Protein AF-A0AAD7F4W3-F1 (afdb_monomer_lite)

Radius of gyration: 23.18 Å; chains: 1; bounding box: 46×26×67 Å

InterPro domains:
  IPR022234 Virulence factor CipC-like [PF12585] (14-92)
  IPR022234 Virulence factor CipC-like [PTHR37450] (1-98)

Secondary structure (DSSP, 8-state):
--S---TT-HHHHHHHHHHHS-------HHHHHHHHHHHHHHHHHHHHHHH---SSHHHHHHHHHHHHHHHHHHHHHHHHHHHHHHHHHHHHHHHHHHHH---

Sequence (103 aa):
MGWFHRKNSDDAKAHNTVTTAPNKATLSSAHIAAAASYEAAERFEKHCEDHGKPQDDAEAKKILDGFTDTFIDGMVLNALTQGEAKAAAYAKNEEKLQKYGGY

Foldseek 3Di:
DDDPPDPDDVVVVVVCCVVVPDPPPPVPPVNLQVVLQVQLVVVLVVCCVVVNDDPDPVRSVVSSVVSSVVSVVVVVVVVVVVVVVVVVVVVVVVVVCVVPVPD

Structure (mmCIF, N/CA/C/O backbone):
data_AF-A0AAD7F4W3-F1
#
_entry.id   AF-A0AAD7F4W3-F1
#
loop_
_atom_site.group_PDB
_atom_site.id
_atom_site.type_symbol
_atom_site.label_atom_id
_atom_site.label_alt_id
_atom_site.label_comp_id
_atom_site.label_asym_id
_atom_site.label_entity_id
_atom_site.label_seq_id
_atom_site.pdbx_PDB_ins_code
_atom_site.Cartn_x
_atom_site.Cartn_y
_atom_site.Cartn_z
_atom_site.occupancy
_atom_site.B_iso_or_equiv
_atom_site.auth_seq_id
_atom_site.auth_comp_id
_atom_site.auth_asym_id
_atom_site.auth_atom_id
_atom_site.pdbx_PDB_model_num
ATOM 1 N N . MET A 1 1 ? 2.692 -3.789 -46.307 1.00 49.22 1 MET A N 1
ATOM 2 C CA . MET A 1 1 ? 3.830 -3.667 -45.368 1.00 49.22 1 MET A CA 1
ATOM 3 C C . MET A 1 1 ? 4.764 -2.573 -45.873 1.00 49.22 1 MET A C 1
ATOM 5 O O . MET A 1 1 ? 5.480 -2.837 -46.824 1.00 49.22 1 MET A O 1
ATOM 9 N N . GLY A 1 2 ? 4.712 -1.338 -45.351 1.00 51.59 2 GLY A N 1
ATOM 10 C CA . GLY A 1 2 ? 5.420 -0.235 -46.024 1.00 51.59 2 GLY A CA 1
ATOM 11 C C . GLY A 1 2 ? 5.544 1.103 -45.291 1.00 51.59 2 GLY A C 1
ATOM 12 O O . GLY A 1 2 ? 5.431 2.126 -45.949 1.00 51.59 2 GLY A O 1
ATOM 13 N N . TRP A 1 3 ? 5.788 1.130 -43.973 1.00 55.88 3 TRP A N 1
ATOM 14 C CA . TRP A 1 3 ? 6.032 2.408 -43.265 1.00 55.88 3 TRP A CA 1
ATOM 15 C C . TRP A 1 3 ? 7.303 2.446 -42.387 1.00 55.88 3 TRP A C 1
ATOM 17 O O . TRP A 1 3 ? 7.782 3.525 -42.069 1.00 55.88 3 TRP A O 1
ATOM 27 N N . PHE A 1 4 ? 7.949 1.311 -42.078 1.00 50.03 4 PHE A N 1
ATOM 28 C CA . PHE A 1 4 ? 9.095 1.274 -41.141 1.00 50.03 4 PHE A CA 1
ATOM 29 C C . PHE A 1 4 ? 10.428 0.796 -41.752 1.00 50.03 4 PHE A C 1
ATOM 31 O O . PHE A 1 4 ? 11.292 0.276 -41.054 1.00 50.03 4 PHE A O 1
ATOM 38 N N . HIS A 1 5 ? 10.641 0.977 -43.060 1.00 51.94 5 HIS A N 1
ATOM 39 C CA . HIS A 1 5 ? 11.873 0.546 -43.751 1.00 51.94 5 HIS A CA 1
ATOM 40 C C . HIS A 1 5 ? 12.970 1.623 -43.839 1.00 51.94 5 HIS A C 1
ATOM 42 O O . HIS A 1 5 ? 13.744 1.648 -44.792 1.00 51.94 5 HIS A O 1
ATOM 48 N N . ARG A 1 6 ? 13.090 2.519 -42.854 1.00 52.41 6 ARG A N 1
ATOM 49 C CA . ARG A 1 6 ? 14.272 3.389 -42.733 1.00 52.41 6 ARG A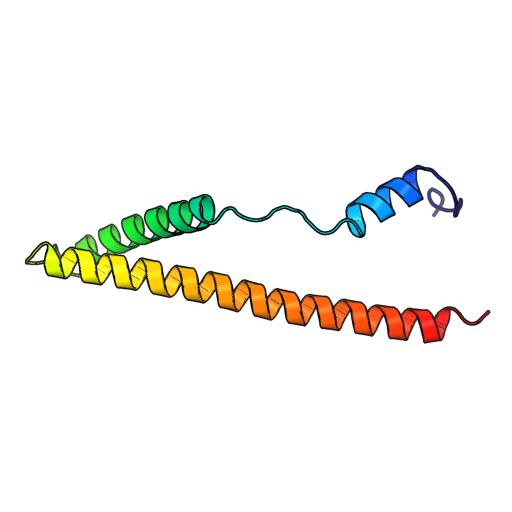 CA 1
ATOM 50 C C . ARG A 1 6 ? 14.840 3.265 -41.328 1.00 52.41 6 ARG A C 1
ATOM 52 O O . ARG A 1 6 ? 14.377 3.925 -40.410 1.00 52.41 6 ARG A O 1
ATOM 59 N N . LYS A 1 7 ? 15.869 2.421 -41.182 1.00 51.50 7 LYS A N 1
ATOM 60 C CA . LYS A 1 7 ? 16.548 2.070 -39.917 1.00 51.50 7 LYS A CA 1
ATOM 61 C C . LYS A 1 7 ? 17.171 3.253 -39.137 1.00 51.50 7 LYS A C 1
ATOM 63 O O . LYS A 1 7 ? 17.808 3.014 -38.125 1.00 51.50 7 LYS A O 1
ATOM 68 N N . ASN A 1 8 ? 16.987 4.500 -39.581 1.00 53.19 8 ASN A N 1
ATOM 69 C CA . ASN A 1 8 ? 17.572 5.714 -38.999 1.00 53.19 8 ASN A CA 1
ATOM 70 C C . ASN A 1 8 ? 16.591 6.907 -38.920 1.00 53.19 8 ASN A C 1
ATOM 72 O O . ASN A 1 8 ? 17.051 8.037 -38.763 1.00 53.19 8 ASN A O 1
ATOM 76 N N . SER A 1 9 ? 15.270 6.706 -39.058 1.00 55.06 9 SER A N 1
ATOM 77 C CA . SER A 1 9 ? 14.317 7.821 -38.916 1.00 55.06 9 SER A CA 1
ATOM 78 C C . SER A 1 9 ? 14.218 8.299 -37.464 1.00 55.06 9 SER A C 1
ATOM 80 O O . SER A 1 9 ? 14.368 7.507 -36.528 1.00 55.06 9 SER A O 1
ATOM 82 N N . ASP A 1 10 ? 13.951 9.593 -37.277 1.00 57.66 10 ASP A N 1
ATOM 83 C CA . ASP A 1 10 ? 13.708 10.172 -35.951 1.00 57.66 10 ASP A CA 1
ATOM 84 C C . ASP A 1 10 ? 12.559 9.470 -35.225 1.00 57.66 10 ASP A C 1
ATOM 86 O O . ASP A 1 10 ? 12.630 9.308 -34.013 1.00 57.66 10 ASP A O 1
ATOM 90 N N . ASP A 1 11 ? 11.578 8.929 -35.951 1.00 57.16 11 ASP A N 1
ATOM 91 C CA . ASP A 1 11 ? 10.490 8.136 -35.369 1.00 57.16 11 ASP A CA 1
ATOM 92 C C . ASP A 1 11 ? 10.990 6.833 -34.728 1.00 57.16 11 ASP A C 1
ATOM 94 O O . ASP A 1 11 ? 10.538 6.457 -33.649 1.00 57.16 11 ASP A O 1
ATOM 98 N N . ALA A 1 12 ? 11.959 6.148 -35.351 1.00 57.50 12 ALA A N 1
ATOM 99 C CA . ALA A 1 12 ? 12.553 4.934 -34.790 1.00 57.50 12 ALA A CA 1
ATOM 100 C C . ALA A 1 12 ? 13.386 5.250 -33.538 1.00 57.50 12 ALA A C 1
ATOM 102 O O . ALA A 1 12 ? 13.366 4.489 -32.570 1.00 57.50 12 ALA A O 1
ATOM 103 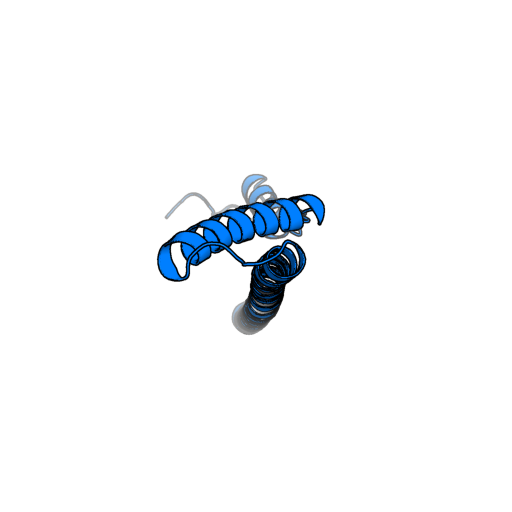N N . LYS A 1 13 ? 14.076 6.399 -33.523 1.00 60.19 13 LYS A N 1
ATOM 104 C CA . LYS A 1 13 ? 14.820 6.886 -32.352 1.00 60.19 13 LYS A CA 1
ATOM 105 C C . LYS A 1 13 ? 13.889 7.363 -31.242 1.00 60.19 13 LYS A C 1
ATOM 107 O O . LYS A 1 13 ? 14.152 7.064 -30.082 1.00 60.19 13 LYS A O 1
ATOM 112 N N . ALA A 1 14 ? 12.795 8.041 -31.576 1.00 60.47 14 ALA A N 1
ATOM 113 C CA . ALA A 1 14 ? 11.771 8.473 -30.633 1.00 60.47 14 ALA A CA 1
ATOM 114 C C . ALA A 1 14 ? 11.070 7.266 -30.001 1.00 60.47 14 ALA A C 1
ATOM 116 O O . ALA A 1 14 ? 10.982 7.187 -28.778 1.00 60.47 14 ALA A O 1
ATOM 117 N N . HIS A 1 15 ? 10.685 6.271 -30.808 1.00 58.31 15 HIS A N 1
ATOM 118 C CA . HIS A 1 15 ? 10.145 5.007 -30.315 1.00 58.31 15 HIS A CA 1
ATOM 119 C C . HIS A 1 15 ? 11.142 4.320 -29.377 1.00 58.31 15 HIS A C 1
ATOM 121 O O . HIS A 1 15 ? 10.787 3.968 -28.255 1.00 58.31 15 HIS A O 1
ATOM 127 N N . ASN A 1 16 ? 12.413 4.193 -29.771 1.00 60.25 16 ASN A N 1
ATOM 128 C CA . ASN A 1 16 ? 13.423 3.588 -28.904 1.00 60.25 16 ASN A CA 1
ATOM 129 C C . ASN A 1 16 ? 13.651 4.415 -27.624 1.00 60.25 16 ASN A C 1
ATOM 131 O O . ASN A 1 16 ? 13.822 3.853 -26.553 1.00 60.25 16 ASN A O 1
ATOM 135 N N . THR A 1 17 ? 13.571 5.743 -27.685 1.00 62.38 17 THR A N 1
ATOM 136 C CA . THR A 1 17 ? 13.720 6.615 -26.509 1.00 62.38 17 THR A CA 1
ATOM 137 C C . THR A 1 17 ? 12.571 6.426 -25.524 1.00 62.38 17 THR A C 1
ATOM 139 O O . THR A 1 17 ? 12.820 6.293 -24.335 1.00 62.38 17 THR A O 1
ATOM 142 N N . VAL A 1 18 ? 11.325 6.337 -25.996 1.00 61.03 18 VAL A N 1
ATOM 143 C CA . VAL A 1 18 ? 10.154 6.095 -25.135 1.00 61.03 18 VAL A CA 1
ATOM 144 C C . VAL A 1 18 ? 10.157 4.675 -24.565 1.00 61.03 18 VAL A C 1
ATOM 146 O O . VAL A 1 18 ? 9.803 4.479 -23.408 1.00 61.03 18 VAL A O 1
ATOM 149 N N . THR A 1 19 ? 10.587 3.687 -25.352 1.00 59.50 19 THR A N 1
ATOM 150 C CA . THR A 1 19 ? 10.536 2.269 -24.950 1.00 59.50 19 THR A CA 1
ATOM 151 C C . THR A 1 19 ? 11.719 1.854 -24.068 1.00 59.50 19 THR A C 1
ATOM 153 O O . THR A 1 19 ? 11.587 0.940 -23.258 1.00 59.50 19 THR A O 1
ATOM 156 N N . THR A 1 20 ? 12.874 2.514 -24.215 1.00 57.31 20 THR A N 1
ATOM 157 C CA . THR A 1 20 ? 14.112 2.207 -23.467 1.00 57.31 20 THR A CA 1
ATOM 158 C C . THR A 1 20 ? 14.380 3.204 -22.340 1.00 57.31 20 THR A C 1
ATOM 160 O O . THR A 1 20 ? 15.248 2.956 -21.504 1.00 57.31 20 THR A O 1
ATOM 163 N N . ALA A 1 21 ? 13.662 4.335 -22.285 1.00 52.25 21 ALA A N 1
ATOM 164 C CA . ALA A 1 21 ? 13.751 5.232 -21.142 1.00 52.25 21 ALA A CA 1
ATOM 165 C C . ALA A 1 21 ? 13.292 4.482 -19.883 1.00 52.25 21 ALA A C 1
ATOM 167 O O . ALA A 1 21 ? 12.202 3.905 -19.875 1.00 52.25 21 ALA A O 1
ATOM 168 N N . PRO A 1 22 ? 14.091 4.490 -18.801 1.00 52.56 22 PRO A N 1
ATOM 169 C CA . PRO A 1 22 ? 13.645 3.932 -17.538 1.00 52.56 22 PRO A CA 1
ATOM 170 C C . PRO A 1 22 ? 12.387 4.697 -17.131 1.00 52.56 22 PRO A C 1
ATOM 172 O O . PRO A 1 22 ? 12.421 5.924 -17.038 1.00 52.56 22 PRO A O 1
ATOM 175 N N . ASN A 1 23 ? 11.272 3.989 -16.945 1.00 53.19 23 ASN A N 1
ATOM 176 C CA . ASN A 1 23 ? 10.001 4.570 -16.528 1.00 53.19 23 ASN A CA 1
ATOM 177 C C . ASN A 1 23 ? 10.208 5.314 -15.199 1.00 53.19 23 ASN A C 1
ATOM 179 O O . ASN A 1 23 ? 10.136 4.717 -14.130 1.00 53.19 23 ASN A O 1
ATOM 183 N N . LYS A 1 24 ? 10.478 6.625 -15.252 1.00 48.72 24 LYS A N 1
ATOM 184 C CA . LYS A 1 24 ? 10.680 7.488 -14.076 1.00 48.72 24 LYS A CA 1
ATOM 185 C C . LYS A 1 24 ? 9.361 7.838 -13.383 1.00 48.72 24 LYS A C 1
ATOM 187 O O . LYS A 1 24 ? 9.247 8.883 -12.752 1.00 48.72 24 LYS A O 1
ATOM 192 N N . ALA A 1 25 ? 8.359 6.972 -13.487 1.00 48.50 25 ALA A N 1
ATOM 193 C CA . ALA A 1 25 ? 7.212 7.013 -12.602 1.00 48.50 25 ALA A CA 1
ATOM 194 C C . ALA A 1 25 ? 7.640 6.376 -11.276 1.00 48.50 25 ALA A C 1
ATOM 196 O O . ALA A 1 25 ? 7.227 5.272 -10.932 1.00 48.50 25 ALA A O 1
ATOM 197 N N . THR A 1 26 ? 8.525 7.051 -10.538 1.00 55.34 26 THR A N 1
ATOM 198 C CA . THR A 1 26 ? 8.675 6.761 -9.116 1.00 55.34 26 THR A CA 1
ATOM 199 C C . THR A 1 26 ? 7.342 7.124 -8.483 1.00 55.34 26 THR A C 1
ATOM 201 O O . THR A 1 26 ? 7.049 8.306 -8.289 1.00 55.34 26 THR A O 1
ATOM 204 N N . LEU A 1 27 ? 6.494 6.124 -8.242 1.00 57.62 27 LEU A N 1
ATOM 205 C CA . LEU A 1 27 ? 5.325 6.280 -7.390 1.00 57.62 27 LEU A CA 1
ATOM 206 C C . LEU A 1 27 ? 5.842 6.822 -6.057 1.00 57.62 27 L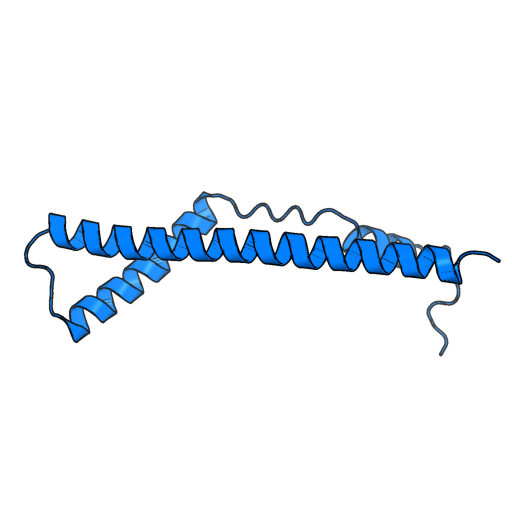EU A C 1
ATOM 208 O O . LEU A 1 27 ? 6.515 6.112 -5.314 1.00 57.62 27 LEU A O 1
ATOM 212 N N . SER A 1 28 ? 5.628 8.118 -5.817 1.00 66.19 28 SER A N 1
A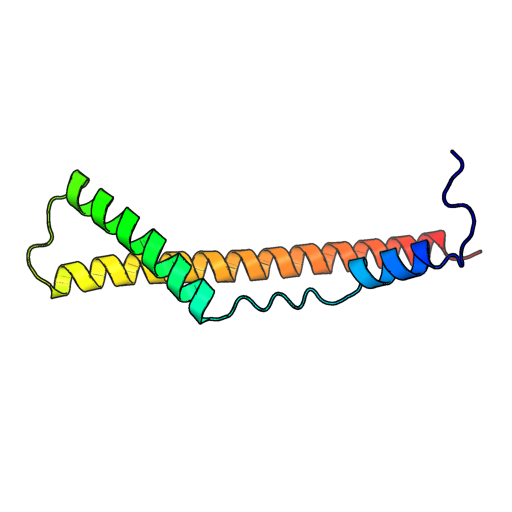TOM 213 C CA . SER A 1 28 ? 6.007 8.751 -4.554 1.00 66.19 28 SER A CA 1
ATOM 214 C C . SER A 1 28 ? 5.406 7.937 -3.411 1.00 66.19 28 SER A C 1
ATOM 216 O O . SER A 1 28 ? 4.252 7.514 -3.503 1.00 66.19 28 SER A O 1
ATOM 218 N N . SER A 1 29 ? 6.160 7.724 -2.335 1.00 62.28 29 SER A N 1
ATOM 219 C CA . SER A 1 29 ? 5.682 7.023 -1.138 1.00 62.28 29 SER A CA 1
ATOM 220 C C . SER A 1 29 ? 4.377 7.622 -0.605 1.00 62.28 29 SER A C 1
ATOM 222 O O . SER A 1 29 ? 3.522 6.888 -0.123 1.00 62.28 29 SER A O 1
ATOM 224 N N . ALA A 1 30 ? 4.166 8.929 -0.792 1.00 67.12 30 ALA A N 1
ATOM 225 C CA . ALA A 1 30 ? 2.910 9.605 -0.480 1.00 67.12 30 ALA A CA 1
ATOM 226 C C . ALA A 1 30 ? 1.720 9.126 -1.336 1.00 67.12 30 ALA A C 1
ATOM 228 O O . ALA A 1 30 ? 0.611 9.039 -0.826 1.00 67.12 30 ALA A O 1
ATOM 229 N N . HIS A 1 31 ? 1.926 8.782 -2.613 1.00 72.81 31 HIS A N 1
ATOM 230 C CA . HIS A 1 31 ? 0.863 8.242 -3.472 1.00 72.81 31 HIS A CA 1
ATOM 231 C C . HIS A 1 31 ? 0.522 6.795 -3.117 1.00 72.81 31 HIS A C 1
ATOM 233 O O . HIS A 1 31 ? -0.649 6.428 -3.136 1.00 72.81 31 HIS A O 1
ATOM 239 N N . ILE A 1 32 ? 1.526 5.989 -2.762 1.00 74.94 32 ILE A N 1
ATOM 240 C CA . ILE A 1 32 ? 1.309 4.619 -2.279 1.00 74.94 32 ILE A CA 1
ATOM 241 C C . ILE A 1 32 ? 0.567 4.658 -0.939 1.00 74.94 32 ILE A C 1
ATOM 243 O O . ILE A 1 32 ? -0.426 3.960 -0.776 1.00 74.94 32 ILE A O 1
ATOM 247 N N . ALA A 1 33 ? 0.985 5.533 -0.020 1.00 73.69 33 ALA A N 1
ATOM 248 C CA . ALA A 1 33 ? 0.307 5.735 1.256 1.00 73.69 33 ALA A CA 1
ATOM 249 C C . ALA A 1 33 ? -1.129 6.252 1.076 1.00 73.69 33 ALA A C 1
ATOM 251 O O . ALA A 1 33 ? -2.037 5.759 1.737 1.00 73.69 33 ALA A O 1
ATOM 252 N N . ALA A 1 34 ? -1.360 7.195 0.155 1.00 74.62 34 ALA A N 1
ATOM 253 C CA . ALA A 1 34 ? -2.699 7.694 -0.146 1.00 74.62 34 ALA A CA 1
ATOM 254 C C . ALA A 1 34 ? -3.605 6.586 -0.708 1.00 74.62 34 ALA A C 1
ATOM 256 O O . ALA A 1 34 ? -4.719 6.404 -0.220 1.00 74.62 34 ALA A O 1
ATOM 257 N N . ALA A 1 35 ? -3.116 5.797 -1.670 1.00 80.31 35 ALA A N 1
ATOM 258 C CA . ALA A 1 35 ? -3.857 4.658 -2.209 1.00 80.31 35 ALA A CA 1
ATOM 259 C C . ALA A 1 35 ? -4.152 3.603 -1.128 1.00 80.31 35 ALA A C 1
ATOM 261 O O . ALA A 1 35 ? -5.289 3.154 -1.011 1.00 80.31 35 ALA A O 1
ATOM 262 N N . ALA A 1 36 ? -3.162 3.275 -0.290 1.00 79.25 36 ALA A N 1
ATOM 263 C CA . ALA A 1 36 ? -3.328 2.348 0.825 1.00 79.25 36 ALA A CA 1
ATOM 264 C C . ALA A 1 36 ? -4.359 2.853 1.844 1.00 79.25 36 ALA A C 1
ATOM 266 O O . ALA A 1 36 ? -5.200 2.083 2.293 1.00 79.25 36 ALA A O 1
ATOM 267 N N . SER A 1 37 ? -4.341 4.149 2.176 1.00 76.06 37 SER A N 1
ATOM 268 C CA . SER A 1 37 ? -5.305 4.745 3.109 1.00 76.06 37 SER A CA 1
ATOM 269 C C . SER A 1 37 ? -6.741 4.734 2.579 1.00 76.06 37 SER A C 1
ATOM 271 O O . SER A 1 37 ? -7.665 4.506 3.355 1.00 76.06 37 SER A O 1
ATOM 273 N N . TYR A 1 38 ? -6.934 4.922 1.270 1.00 82.44 38 TYR A N 1
ATOM 274 C CA . TYR A 1 38 ? -8.257 4.886 0.644 1.00 82.44 38 TYR A CA 1
ATOM 275 C C . TYR A 1 38 ? -8.838 3.465 0.643 1.00 82.44 38 TYR A C 1
ATOM 277 O O . TYR A 1 38 ? -9.962 3.243 1.084 1.00 82.44 38 TYR A O 1
ATOM 285 N N . GLU A 1 39 ? -8.035 2.484 0.229 1.00 82.31 39 GLU A N 1
ATOM 286 C CA . GLU A 1 39 ? -8.409 1.065 0.227 1.00 82.31 39 GLU A CA 1
ATOM 287 C C . GLU A 1 39 ? -8.628 0.506 1.640 1.00 82.31 39 GLU A C 1
ATOM 289 O O . GLU A 1 39 ? -9.507 -0.330 1.856 1.00 82.31 39 GLU A O 1
ATOM 294 N N . ALA A 1 40 ? -7.844 0.963 2.619 1.00 83.00 40 ALA A N 1
ATOM 295 C CA . ALA A 1 40 ? -8.031 0.588 4.014 1.00 83.00 40 ALA A CA 1
ATOM 296 C C . ALA A 1 40 ? -9.313 1.186 4.605 1.00 83.00 40 ALA A C 1
ATOM 298 O O . ALA A 1 40 ? -9.995 0.496 5.359 1.00 83.00 40 ALA A O 1
ATOM 299 N N . ALA A 1 41 ? -9.671 2.422 4.238 1.00 82.94 41 ALA A N 1
ATOM 300 C CA . ALA A 1 41 ? -10.928 3.037 4.656 1.00 82.94 41 ALA A CA 1
ATOM 301 C C . ALA A 1 41 ? -12.144 2.277 4.096 1.00 82.94 41 ALA A C 1
ATOM 303 O O . ALA A 1 41 ? -13.029 1.910 4.864 1.00 82.94 41 ALA A O 1
ATOM 304 N N . GLU A 1 42 ? -12.149 1.939 2.802 1.00 84.19 42 GLU A N 1
ATOM 305 C CA . GLU A 1 42 ? -13.248 1.170 2.192 1.00 84.19 42 GLU A CA 1
ATOM 306 C C . GLU A 1 42 ? -13.379 -0.238 2.808 1.00 84.19 42 GLU A C 1
ATOM 308 O O . GLU A 1 42 ? -14.480 -0.71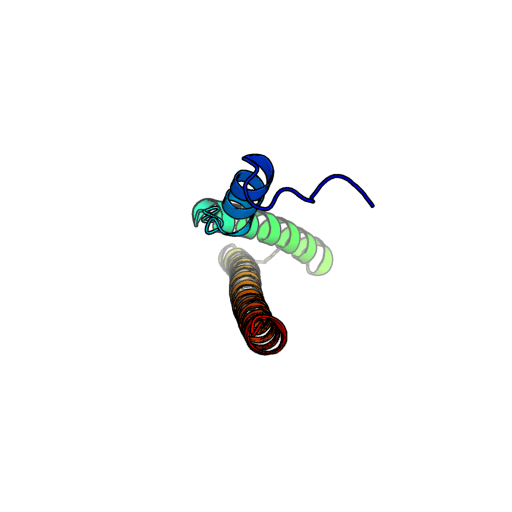5 3.094 1.00 84.19 42 GLU A O 1
ATOM 313 N N . ARG A 1 43 ? -12.253 -0.922 3.062 1.00 82.00 43 ARG A N 1
ATOM 314 C CA . ARG A 1 43 ? -12.268 -2.228 3.744 1.00 82.00 43 ARG A CA 1
ATOM 315 C C . ARG A 1 43 ? -12.726 -2.127 5.196 1.00 82.00 43 ARG A C 1
ATOM 317 O O . ARG A 1 43 ? -13.390 -3.043 5.676 1.00 82.00 43 ARG A O 1
ATOM 324 N N . PHE A 1 44 ? -12.396 -1.041 5.889 1.00 82.31 44 PHE A N 1
ATOM 325 C CA . PHE A 1 44 ? -12.868 -0.788 7.247 1.00 82.31 44 PHE A CA 1
ATOM 326 C C . PHE A 1 44 ? -14.381 -0.555 7.293 1.00 82.31 44 PHE A C 1
ATOM 328 O O . PHE A 1 44 ? -15.048 -1.080 8.183 1.00 82.31 44 PHE A O 1
ATOM 335 N N . GLU A 1 45 ? -14.936 0.161 6.316 1.00 84.81 45 GLU A N 1
ATOM 336 C CA . GLU A 1 45 ? -16.386 0.334 6.175 1.00 84.81 45 GLU A CA 1
ATOM 337 C C . GLU A 1 45 ? -17.088 -1.011 5.965 1.00 84.81 45 GLU A C 1
ATOM 339 O O . GLU A 1 45 ? -17.988 -1.348 6.732 1.00 84.81 45 GLU A O 1
ATOM 344 N N . LYS A 1 46 ? -16.605 -1.838 5.029 1.00 85.88 46 LYS A N 1
ATOM 345 C CA . LYS A 1 46 ? -17.126 -3.202 4.815 1.00 85.88 46 LYS A CA 1
ATOM 346 C C . LYS A 1 46 ? -17.013 -4.076 6.062 1.00 85.88 46 LYS A C 1
ATOM 348 O O . LYS A 1 46 ? -17.952 -4.777 6.419 1.00 85.88 46 LYS A O 1
ATOM 353 N N . HIS A 1 47 ? -15.889 -3.998 6.773 1.00 84.12 47 HIS A N 1
ATOM 354 C CA . HIS A 1 47 ? -15.725 -4.710 8.037 1.00 84.12 47 HIS A CA 1
ATOM 355 C C . HIS A 1 47 ? -16.761 -4.262 9.079 1.00 84.12 47 HIS A C 1
ATOM 357 O O . HIS A 1 47 ? -17.316 -5.102 9.783 1.00 84.12 47 HIS A O 1
ATOM 363 N N . CYS A 1 48 ? -17.070 -2.964 9.145 1.00 85.19 48 CYS A N 1
ATOM 364 C CA . CYS A 1 48 ? -18.113 -2.442 10.026 1.00 85.19 48 CYS A CA 1
ATOM 365 C C . CYS A 1 48 ? -19.526 -2.884 9.617 1.00 85.19 48 CYS A C 1
ATOM 367 O O . CYS A 1 48 ? -20.379 -3.046 10.491 1.00 85.19 48 CYS A O 1
ATOM 369 N N . GLU A 1 49 ? -19.789 -3.063 8.321 1.00 86.56 49 GLU A N 1
ATOM 370 C CA . GLU A 1 49 ? -21.063 -3.584 7.807 1.00 86.56 49 GLU A CA 1
ATOM 371 C C . GLU A 1 49 ? -21.246 -5.073 8.136 1.00 86.56 49 GLU A C 1
ATOM 373 O O . GLU A 1 49 ? -22.321 -5.472 8.586 1.00 86.56 49 GLU A O 1
ATOM 378 N N . ASP A 1 50 ? -20.189 -5.874 7.983 1.00 86.44 50 ASP A N 1
ATOM 379 C CA . ASP A 1 50 ? -20.238 -7.331 8.154 1.00 86.44 50 ASP A CA 1
ATOM 380 C C . ASP A 1 50 ? -20.100 -7.782 9.619 1.00 86.44 50 ASP A C 1
ATOM 382 O O . ASP A 1 50 ? -20.750 -8.736 10.052 1.00 86.44 50 ASP A O 1
ATOM 386 N N . HIS A 1 51 ? -19.249 -7.109 10.400 1.00 81.44 51 HIS A N 1
ATOM 387 C CA . HIS A 1 51 ? -18.888 -7.506 11.769 1.00 81.44 51 HIS A CA 1
ATOM 388 C C . HIS A 1 51 ? -19.361 -6.521 12.844 1.00 81.44 51 HIS A C 1
ATOM 390 O O . HIS A 1 51 ? -19.245 -6.806 14.038 1.00 81.44 51 HIS A O 1
ATOM 396 N N . GLY A 1 52 ? -19.943 -5.391 12.440 1.00 81.31 52 GLY A N 1
ATOM 397 C CA . GLY A 1 52 ? -20.298 -4.307 13.344 1.00 81.31 52 GLY A CA 1
ATOM 398 C C . GLY A 1 52 ? -19.114 -3.392 13.654 1.00 81.31 52 GLY A C 1
ATOM 399 O O . GLY A 1 52 ? -17.971 -3.633 13.270 1.00 81.31 52 GLY A O 1
ATOM 400 N N . LYS A 1 53 ? -19.399 -2.284 14.342 1.00 80.81 53 LYS A N 1
ATOM 401 C CA . LYS A 1 53 ? -18.373 -1.294 14.688 1.00 80.81 53 LYS A CA 1
ATOM 402 C C . LYS A 1 53 ? -17.400 -1.859 15.733 1.00 80.81 53 LYS A C 1
ATOM 404 O O . LYS A 1 53 ? -17.858 -2.546 16.649 1.00 80.81 53 LYS A O 1
ATOM 409 N N . PRO A 1 54 ? -16.101 -1.521 15.646 1.00 82.81 54 PRO A N 1
ATOM 410 C CA . PRO A 1 54 ? -15.127 -1.892 16.667 1.00 82.81 54 PRO A CA 1
ATOM 411 C C . PRO A 1 54 ? -15.534 -1.346 18.038 1.00 82.81 54 PRO A C 1
ATOM 413 O O . PRO A 1 54 ? -16.176 -0.296 18.136 1.00 82.81 54 PRO A O 1
ATOM 416 N N . GLN A 1 55 ? -15.169 -2.067 19.099 1.00 81.06 55 GLN A N 1
ATOM 417 C CA . GLN A 1 55 ? -15.566 -1.707 20.463 1.00 81.06 55 GLN A CA 1
ATOM 418 C C . GLN A 1 55 ? -14.729 -0.563 21.049 1.00 81.06 55 GLN A C 1
ATOM 420 O O . GLN A 1 55 ? -15.171 0.091 21.993 1.00 81.06 55 GLN A O 1
ATOM 425 N N . ASP A 1 56 ? -13.543 -0.316 20.491 1.00 86.31 56 ASP A N 1
ATOM 426 C CA . ASP A 1 56 ? -12.598 0.711 20.932 1.00 86.31 56 ASP A CA 1
ATOM 427 C C . ASP A 1 56 ? -11.762 1.253 19.754 1.00 86.31 56 ASP A C 1
ATOM 429 O O . ASP A 1 56 ? -11.526 0.570 18.752 1.00 86.31 56 ASP A O 1
ATOM 433 N N . ASP A 1 57 ? -11.246 2.472 19.906 1.00 81.38 57 ASP A N 1
ATOM 434 C CA . ASP A 1 57 ? -10.333 3.136 18.976 1.00 81.38 57 ASP A CA 1
ATOM 435 C C . ASP A 1 57 ? -9.039 2.332 18.761 1.00 81.38 57 ASP A C 1
ATOM 437 O O . ASP A 1 57 ? -8.439 2.386 17.683 1.00 81.38 57 ASP A O 1
ATOM 441 N N . ALA A 1 58 ? -8.580 1.578 19.769 1.00 87.62 58 ALA A N 1
ATOM 442 C CA . ALA A 1 58 ? -7.410 0.712 19.625 1.00 87.62 58 ALA A CA 1
ATOM 443 C C . ALA A 1 58 ? -7.680 -0.478 18.692 1.00 87.62 58 ALA A C 1
ATOM 445 O O . ALA A 1 58 ? -6.791 -0.895 17.946 1.00 87.62 58 ALA A O 1
ATOM 446 N N . GLU A 1 59 ? -8.898 -1.018 18.719 1.00 82.25 59 GLU A N 1
ATOM 447 C CA . GLU A 1 59 ? -9.323 -2.093 17.824 1.00 82.25 59 GLU A CA 1
ATOM 448 C C . GLU A 1 59 ? -9.497 -1.565 16.396 1.00 82.25 59 GLU A C 1
ATOM 450 O O . GLU A 1 59 ? -8.976 -2.161 15.454 1.00 82.25 59 GLU A O 1
ATOM 455 N N . ALA A 1 60 ? -10.099 -0.381 16.245 1.00 82.88 60 ALA A N 1
ATOM 456 C CA . ALA A 1 60 ? -10.230 0.289 14.954 1.00 82.88 60 ALA A CA 1
ATOM 457 C C . ALA A 1 60 ? -8.870 0.527 14.273 1.00 82.88 60 ALA A C 1
ATOM 459 O O . ALA A 1 60 ? -8.704 0.225 13.090 1.00 82.88 60 ALA A O 1
ATOM 460 N N . LYS A 1 61 ? -7.872 1.010 15.030 1.00 85.19 61 LYS A N 1
ATOM 461 C CA . LYS A 1 61 ? -6.503 1.207 14.524 1.00 85.19 61 LYS A CA 1
ATOM 462 C C . LYS A 1 61 ? -5.865 -0.095 14.065 1.00 85.19 61 LYS A C 1
ATOM 464 O O . LYS A 1 61 ? -5.321 -0.133 12.973 1.00 85.19 61 LYS A O 1
ATOM 469 N N . LYS A 1 62 ? -5.985 -1.175 14.842 1.00 85.56 62 LYS A N 1
ATOM 470 C CA . LYS A 1 62 ? -5.423 -2.479 14.456 1.00 85.56 62 LYS A CA 1
ATOM 471 C C . LYS A 1 62 ? -6.020 -3.023 13.163 1.00 85.56 62 LYS A C 1
ATOM 473 O O . LYS A 1 62 ? -5.298 -3.613 12.366 1.00 85.56 62 LYS A O 1
ATOM 478 N N . ILE A 1 63 ? -7.322 -2.839 12.960 1.00 84.38 63 ILE A N 1
ATOM 479 C CA . ILE A 1 63 ? -8.004 -3.280 11.739 1.00 84.38 63 ILE A CA 1
ATOM 480 C C 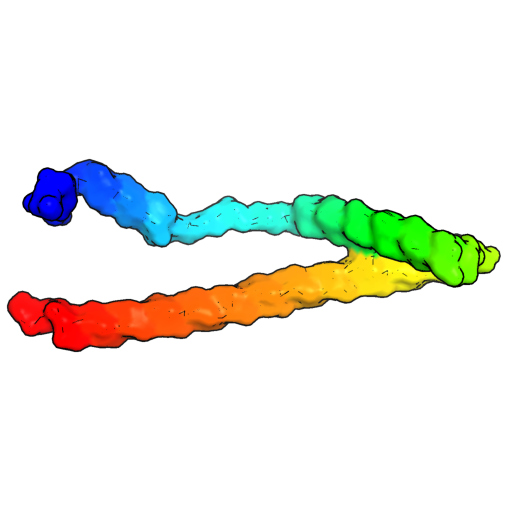. ILE A 1 63 ? -7.502 -2.472 10.533 1.00 84.38 63 ILE A C 1
ATOM 482 O O . ILE A 1 63 ? -7.140 -3.052 9.509 1.00 84.38 63 ILE A O 1
ATOM 486 N N . LEU A 1 64 ? -7.414 -1.146 10.669 1.00 83.88 64 LEU A N 1
ATOM 487 C CA . LEU A 1 64 ? -6.872 -0.266 9.628 1.00 83.88 64 LEU A CA 1
ATOM 488 C C . LEU A 1 64 ? -5.399 -0.568 9.318 1.00 83.88 64 LEU A C 1
ATOM 490 O O . LEU A 1 64 ? -5.028 -0.673 8.148 1.00 83.88 64 LEU A O 1
ATOM 494 N N . ASP A 1 65 ? -4.573 -0.760 10.345 1.00 83.75 65 ASP A N 1
ATOM 495 C CA . ASP A 1 65 ? -3.161 -1.115 10.201 1.00 83.75 65 ASP A CA 1
ATOM 496 C C . ASP A 1 65 ? -3.020 -2.448 9.450 1.00 83.75 65 ASP A C 1
ATOM 498 O O . ASP A 1 65 ? -2.256 -2.538 8.494 1.00 83.75 65 ASP A O 1
ATOM 502 N N . GLY A 1 66 ? -3.830 -3.458 9.787 1.00 84.31 66 GLY A N 1
ATOM 503 C CA . GLY A 1 66 ? -3.834 -4.739 9.075 1.00 84.31 66 GLY A CA 1
ATOM 504 C C . GLY A 1 66 ? -4.209 -4.618 7.592 1.00 84.31 66 GLY A C 1
ATOM 505 O O . GLY A 1 66 ? -3.604 -5.271 6.737 1.00 84.31 66 GLY A O 1
ATOM 506 N N . PHE A 1 67 ? -5.177 -3.763 7.249 1.00 86.31 67 PHE A N 1
ATOM 507 C CA . PHE A 1 67 ? -5.551 -3.536 5.849 1.00 86.31 67 PHE A CA 1
ATOM 508 C C . PHE A 1 67 ? -4.501 -2.748 5.069 1.00 86.31 67 PHE A C 1
ATOM 510 O O . PHE A 1 67 ? -4.245 -3.062 3.906 1.00 86.31 67 PHE A O 1
ATOM 517 N N . THR A 1 68 ? -3.878 -1.746 5.687 1.00 83.62 68 THR A N 1
ATOM 518 C CA . THR A 1 68 ? -2.809 -0.984 5.028 1.00 83.62 68 THR A CA 1
ATOM 519 C C . THR A 1 68 ? -1.556 -1.834 4.817 1.00 83.62 68 THR A C 1
ATOM 521 O O . THR A 1 68 ? -0.993 -1.806 3.724 1.00 83.62 68 THR A O 1
ATOM 524 N N . ASP A 1 69 ? -1.160 -2.638 5.805 1.00 81.56 69 ASP A N 1
ATOM 525 C CA . ASP A 1 69 ? 0.031 -3.493 5.746 1.00 81.56 69 ASP A CA 1
ATOM 526 C C . ASP A 1 69 ? -0.089 -4.562 4.649 1.00 81.56 69 ASP A C 1
ATOM 528 O O . ASP A 1 69 ? 0.758 -4.658 3.761 1.00 81.56 69 ASP A O 1
ATOM 532 N N . THR A 1 70 ? -1.213 -5.285 4.617 1.00 83.56 70 THR A N 1
ATOM 533 C CA . THR A 1 70 ? -1.477 -6.303 3.581 1.00 83.56 70 THR A CA 1
ATOM 534 C C . THR A 1 70 ? -1.548 -5.718 2.169 1.00 83.56 70 THR A C 1
ATOM 536 O O . THR A 1 70 ? -1.120 -6.357 1.205 1.00 83.56 70 THR A O 1
ATOM 539 N N . PHE A 1 71 ? -2.052 -4.491 2.020 1.00 83.62 71 PHE A N 1
ATOM 540 C CA . PHE A 1 71 ? -2.076 -3.802 0.734 1.00 83.62 71 PHE A CA 1
ATOM 541 C C . PHE A 1 71 ? -0.671 -3.404 0.264 1.00 83.62 71 PHE A C 1
ATOM 543 O O . PHE A 1 71 ? -0.325 -3.614 -0.902 1.00 83.62 71 PHE A O 1
ATOM 550 N N . ILE A 1 72 ? 0.149 -2.855 1.166 1.00 81.06 72 ILE A N 1
ATOM 551 C CA . ILE A 1 72 ? 1.529 -2.461 0.865 1.00 81.06 72 ILE A CA 1
ATOM 552 C C . ILE A 1 72 ? 2.363 -3.693 0.505 1.00 81.06 72 ILE A C 1
ATOM 554 O O . ILE A 1 72 ? 3.058 -3.672 -0.513 1.00 81.06 72 ILE A O 1
ATOM 558 N N . ASP A 1 73 ? 2.253 -4.776 1.274 1.00 82.94 73 ASP A N 1
ATOM 559 C CA . ASP A 1 73 ? 2.963 -6.028 1.001 1.00 82.94 73 ASP A CA 1
ATOM 560 C C . ASP A 1 73 ? 2.565 -6.610 -0.367 1.00 82.94 73 ASP A C 1
ATOM 562 O O . ASP A 1 73 ? 3.419 -6.928 -1.199 1.00 82.94 73 ASP A O 1
ATOM 566 N N . GLY A 1 74 ? 1.264 -6.610 -0.683 1.00 79.62 74 GLY A N 1
ATOM 567 C CA . GLY A 1 74 ? 0.761 -7.003 -2.000 1.00 79.62 74 GLY A CA 1
ATOM 568 C C . GLY A 1 74 ? 1.308 -6.138 -3.142 1.00 79.62 74 GLY A C 1
ATOM 569 O O . GLY A 1 74 ? 1.663 -6.659 -4.201 1.00 79.62 74 GLY A O 1
ATOM 570 N N . MET A 1 75 ? 1.421 -4.821 -2.952 1.00 80.38 75 MET A N 1
ATOM 571 C CA . MET A 1 75 ? 2.024 -3.928 -3.948 1.00 80.38 75 MET A CA 1
ATOM 572 C C . MET A 1 75 ? 3.511 -4.217 -4.162 1.00 80.38 75 MET A C 1
ATOM 574 O O . MET A 1 75 ? 3.958 -4.284 -5.310 1.00 80.38 75 MET A O 1
ATOM 578 N N . VAL A 1 76 ? 4.272 -4.402 -3.083 1.00 79.31 76 VAL A N 1
ATOM 579 C CA . VAL A 1 76 ? 5.714 -4.669 -3.151 1.00 79.31 76 VAL A CA 1
ATOM 580 C C . VAL A 1 76 ? 5.980 -6.022 -3.807 1.00 79.31 76 VAL A C 1
ATOM 582 O O . VAL A 1 76 ? 6.780 -6.100 -4.742 1.00 79.31 76 VAL A O 1
ATOM 585 N N . LEU A 1 77 ? 5.268 -7.073 -3.398 1.00 72.25 77 LEU A N 1
ATOM 586 C CA . LEU A 1 77 ? 5.421 -8.413 -3.962 1.00 72.25 77 LEU A CA 1
ATOM 587 C C . LEU A 1 77 ? 5.062 -8.450 -5.456 1.00 72.25 77 LEU A C 1
ATOM 589 O O . LEU A 1 77 ? 5.794 -9.020 -6.271 1.00 72.25 77 LEU A O 1
ATOM 593 N N . ASN A 1 78 ? 3.973 -7.788 -5.851 1.00 72.44 78 ASN A N 1
ATOM 594 C CA . ASN A 1 78 ? 3.591 -7.679 -7.260 1.00 72.44 78 ASN A CA 1
ATOM 595 C C . ASN A 1 78 ? 4.620 -6.883 -8.076 1.00 72.44 78 ASN A C 1
ATOM 597 O O . ASN A 1 78 ? 4.914 -7.239 -9.217 1.00 72.44 78 ASN A O 1
ATOM 601 N N . ALA A 1 79 ? 5.205 -5.827 -7.509 1.00 71.94 79 ALA A N 1
ATOM 602 C CA . ALA A 1 79 ? 6.251 -5.061 -8.180 1.00 71.94 79 ALA A CA 1
ATOM 603 C C . ALA A 1 79 ? 7.534 -5.887 -8.381 1.00 71.94 79 ALA A C 1
ATOM 605 O O . ALA A 1 79 ? 8.121 -5.846 -9.465 1.00 71.94 79 ALA A O 1
ATOM 606 N N . LEU A 1 80 ? 7.945 -6.665 -7.373 1.00 70.25 80 LEU A N 1
ATOM 607 C CA . LEU A 1 80 ? 9.119 -7.540 -7.444 1.00 70.25 80 LEU A CA 1
ATOM 608 C C . LEU A 1 80 ? 8.935 -8.646 -8.487 1.00 70.25 80 LEU A C 1
ATOM 610 O O . LEU A 1 80 ? 9.763 -8.783 -9.387 1.00 70.25 80 LEU A O 1
ATOM 614 N N . THR A 1 81 ? 7.812 -9.363 -8.438 1.00 72.44 81 THR A N 1
ATOM 615 C CA . THR A 1 81 ? 7.504 -10.441 -9.396 1.00 72.44 81 THR A CA 1
ATOM 616 C C . THR A 1 81 ? 7.396 -9.927 -10.833 1.00 72.44 81 THR A C 1
ATOM 618 O O . THR A 1 81 ? 7.910 -10.552 -11.762 1.00 72.44 81 THR A O 1
ATOM 621 N N . GLN A 1 82 ? 6.794 -8.752 -11.050 1.00 67.44 82 GLN A N 1
ATOM 622 C CA . GLN A 1 82 ? 6.786 -8.108 -12.366 1.00 67.44 82 GLN A CA 1
ATOM 623 C C . GLN A 1 82 ? 8.184 -7.675 -12.815 1.00 67.44 82 GLN A C 1
ATOM 625 O O . GLN A 1 82 ? 8.481 -7.734 -14.010 1.00 67.44 82 GLN A O 1
ATOM 630 N N . GLY A 1 83 ? 9.035 -7.227 -11.890 1.00 68.44 83 GLY A N 1
ATOM 631 C CA . GLY A 1 83 ? 10.429 -6.886 -12.159 1.00 68.44 83 GLY A CA 1
ATOM 632 C C . GLY A 1 83 ? 11.225 -8.095 -12.643 1.00 68.44 83 GLY A C 1
ATOM 633 O O . GLY A 1 83 ? 11.852 -8.031 -13.700 1.00 68.44 83 GLY A O 1
ATOM 634 N N . GLU A 1 84 ? 11.123 -9.216 -11.933 1.00 69.44 84 GLU A N 1
ATOM 635 C CA . GLU A 1 84 ? 11.752 -10.486 -12.309 1.00 69.44 84 GLU A CA 1
ATOM 636 C C . GLU A 1 84 ? 11.214 -11.018 -13.642 1.00 69.44 84 GLU A C 1
ATOM 638 O O . GLU A 1 84 ? 11.990 -11.400 -14.520 1.00 69.44 84 GLU A O 1
ATOM 643 N N . ALA A 1 85 ? 9.894 -10.977 -13.851 1.00 66.62 85 ALA A N 1
ATOM 644 C CA . ALA A 1 85 ? 9.273 -11.406 -15.102 1.00 66.62 85 ALA A CA 1
ATOM 645 C C . ALA A 1 85 ? 9.718 -10.545 -16.296 1.00 66.62 85 ALA A C 1
ATOM 647 O O . ALA A 1 85 ? 9.999 -11.073 -17.376 1.00 66.62 85 ALA A O 1
ATOM 648 N N . LYS A 1 86 ? 9.827 -9.223 -16.109 1.00 64.00 86 LYS A N 1
ATOM 649 C CA . LYS A 1 86 ? 10.358 -8.308 -17.128 1.00 64.00 86 LYS A CA 1
ATOM 650 C C . LYS A 1 86 ? 11.838 -8.575 -17.385 1.00 64.00 86 LYS A C 1
ATOM 652 O O . LYS A 1 86 ? 12.216 -8.702 -18.545 1.00 64.00 86 LYS A O 1
ATOM 657 N N . ALA A 1 87 ? 12.658 -8.729 -16.346 1.00 70.25 87 ALA A N 1
ATOM 658 C CA . ALA A 1 87 ? 14.078 -9.056 -16.480 1.00 70.25 87 ALA A CA 1
ATOM 659 C C . ALA A 1 87 ? 14.290 -10.372 -17.250 1.00 70.25 87 ALA A C 1
ATOM 661 O O . ALA A 1 87 ? 15.081 -10.422 -18.193 1.00 70.25 87 ALA A O 1
ATOM 662 N N . ALA A 1 88 ? 13.506 -11.406 -16.938 1.00 70.81 88 ALA A N 1
ATOM 663 C CA . ALA A 1 88 ? 13.522 -12.673 -17.662 1.00 70.81 88 ALA A CA 1
ATOM 664 C C . ALA A 1 88 ? 13.078 -12.523 -19.130 1.00 70.81 88 ALA A C 1
ATOM 666 O O . ALA A 1 88 ? 13.605 -13.204 -20.012 1.00 70.81 88 ALA A O 1
ATOM 667 N N . ALA A 1 89 ? 12.121 -11.636 -19.421 1.00 64.31 89 ALA A N 1
ATOM 668 C CA . ALA A 1 89 ? 11.710 -11.335 -20.791 1.00 64.31 89 ALA A CA 1
ATOM 669 C C . ALA A 1 89 ? 12.810 -10.605 -21.585 1.00 64.31 89 ALA A C 1
ATOM 671 O O . ALA A 1 89 ? 13.018 -10.926 -22.756 1.00 64.31 89 ALA A O 1
ATOM 672 N N . TYR A 1 90 ? 13.545 -9.679 -20.959 1.00 63.97 90 TYR A N 1
ATOM 673 C CA . TYR A 1 90 ? 14.692 -9.009 -21.582 1.00 63.97 90 TYR A CA 1
ATOM 674 C C . TYR A 1 90 ? 15.832 -9.990 -21.882 1.00 63.97 90 TYR A C 1
ATOM 676 O O . TYR A 1 90 ? 16.290 -10.026 -23.022 1.00 63.97 90 TYR A O 1
ATOM 684 N N . ALA A 1 91 ? 16.200 -10.864 -20.938 1.00 73.12 91 ALA A N 1
ATOM 685 C CA . ALA A 1 91 ? 17.228 -11.890 -21.155 1.00 73.12 91 ALA A CA 1
ATOM 686 C C . ALA A 1 91 ? 16.885 -12.820 -22.337 1.00 73.12 91 ALA A C 1
ATOM 688 O O . ALA A 1 91 ? 17.703 -13.054 -23.226 1.00 73.12 91 ALA A O 1
ATOM 689 N N . LYS A 1 92 ? 15.626 -13.274 -22.425 1.00 73.00 92 LYS A N 1
ATOM 690 C CA . LYS A 1 92 ? 15.146 -14.091 -23.556 1.00 73.00 92 LYS A CA 1
ATOM 691 C C . LYS A 1 92 ? 15.163 -13.343 -24.893 1.00 73.00 92 LYS A C 1
ATOM 693 O O . LYS A 1 92 ? 15.304 -13.971 -25.943 1.00 73.00 92 LYS A O 1
ATOM 698 N N . ASN A 1 93 ? 14.959 -12.026 -24.888 1.00 69.06 93 ASN A N 1
ATOM 699 C CA . ASN A 1 93 ? 15.039 -11.212 -26.100 1.00 69.06 93 ASN A CA 1
ATOM 700 C C . ASN A 1 93 ? 16.493 -11.012 -26.552 1.00 69.06 93 ASN A C 1
ATOM 702 O O . ASN A 1 93 ? 16.748 -11.072 -27.755 1.00 69.06 93 ASN A O 1
ATOM 706 N N . GLU A 1 94 ? 17.439 -10.849 -25.624 1.00 65.75 94 GLU A N 1
ATOM 707 C CA . GLU A 1 94 ? 18.875 -10.784 -25.931 1.00 65.75 94 GLU A CA 1
ATOM 708 C C . GLU A 1 94 ? 19.400 -12.096 -26.527 1.00 65.75 94 GLU A C 1
ATOM 710 O O . GLU A 1 94 ? 20.067 -12.070 -27.561 1.00 65.75 94 GLU A O 1
ATOM 715 N N . GLU A 1 95 ? 19.022 -13.250 -25.968 1.00 70.44 95 GLU A N 1
ATOM 716 C CA . GLU A 1 95 ? 19.374 -14.562 -26.537 1.00 70.44 95 GLU A CA 1
ATOM 717 C C . GLU A 1 95 ? 18.851 -14.729 -27.973 1.00 70.44 95 GLU A C 1
ATOM 719 O O . GLU A 1 95 ? 19.553 -15.221 -28.862 1.00 70.44 95 GLU A O 1
ATOM 724 N N . LYS A 1 96 ? 17.616 -14.283 -28.239 1.00 66.50 96 LYS A N 1
ATOM 725 C CA . LYS A 1 96 ? 17.049 -14.295 -29.595 1.00 66.50 96 LYS A CA 1
ATOM 726 C C . LYS A 1 96 ? 17.811 -13.351 -30.525 1.00 66.50 96 LYS A C 1
ATOM 728 O O . LYS A 1 96 ? 18.094 -13.729 -31.658 1.00 66.50 96 LYS A O 1
ATOM 733 N N . LEU A 1 97 ? 18.175 -12.154 -30.070 1.00 60.84 97 LEU A N 1
ATOM 734 C CA . LEU A 1 97 ? 18.959 -11.207 -30.865 1.00 60.84 97 LEU A CA 1
ATOM 735 C C . LEU A 1 97 ? 20.355 -11.748 -31.196 1.00 60.84 97 LEU A C 1
ATOM 737 O O . LEU A 1 97 ? 20.794 -11.583 -32.327 1.00 60.84 97 LEU A O 1
ATOM 741 N N . GLN A 1 98 ? 21.019 -12.456 -30.280 1.00 68.94 98 GLN A N 1
ATOM 742 C CA . GLN A 1 98 ? 22.299 -13.116 -30.570 1.00 68.94 98 GLN A CA 1
ATOM 743 C C . GLN A 1 98 ? 22.148 -14.255 -31.586 1.00 68.94 98 GLN A C 1
ATOM 745 O O . GLN A 1 98 ? 22.980 -14.408 -32.477 1.00 68.94 98 GLN A O 1
ATOM 750 N N . LYS A 1 99 ? 21.056 -15.022 -31.503 1.00 68.81 99 LYS A N 1
ATOM 751 C CA . LYS A 1 99 ? 20.778 -16.129 -32.427 1.00 68.81 99 LYS A CA 1
ATOM 752 C C . LYS A 1 99 ? 20.437 -15.672 -33.853 1.00 68.81 99 LYS A C 1
ATOM 754 O O . LYS A 1 99 ? 20.714 -16.405 -34.797 1.00 68.81 99 LYS A O 1
ATOM 759 N N . TYR A 1 100 ? 19.829 -14.495 -34.014 1.00 60.78 100 TYR A N 1
ATOM 760 C CA . TYR A 1 100 ? 19.373 -13.973 -35.314 1.00 60.78 100 TYR A CA 1
ATOM 761 C C . TYR A 1 100 ? 20.175 -12.765 -35.838 1.00 60.78 100 TYR A C 1
ATOM 763 O O . TYR A 1 100 ? 19.988 -12.371 -36.985 1.00 60.78 100 TYR A O 1
ATOM 771 N N . GLY A 1 101 ? 21.047 -12.166 -35.022 1.00 55.12 101 GLY A N 1
ATOM 772 C CA . GLY A 1 101 ? 21.832 -10.968 -35.346 1.00 55.12 101 GLY A CA 1
ATOM 773 C C . GLY A 1 101 ? 23.227 -11.234 -35.921 1.00 55.12 101 GLY A C 1
ATOM 774 O O . GLY A 1 101 ? 23.933 -10.281 -36.232 1.00 55.12 101 GLY A O 1
ATOM 775 N N . GLY A 1 102 ? 23.627 -12.500 -36.069 1.00 46.81 102 GLY A N 1
ATOM 776 C CA . GLY A 1 102 ? 24.837 -12.889 -36.794 1.00 46.81 102 GLY A CA 1
ATOM 777 C C . GLY A 1 102 ? 24.577 -13.007 -38.296 1.00 46.81 102 GLY A C 1
ATOM 778 O O . GLY A 1 102 ? 24.329 -14.109 -38.779 1.00 46.81 102 GLY A O 1
ATOM 779 N N . TYR A 1 103 ? 24.626 -11.882 -39.011 1.00 41.88 103 TYR A N 1
ATOM 780 C CA . TYR A 1 103 ? 24.825 -11.803 -40.464 1.00 41.88 103 TYR A CA 1
ATOM 781 C C . TYR A 1 103 ? 25.802 -10.674 -40.776 1.00 41.88 103 TYR A C 1
ATOM 783 O O . TYR A 1 103 ? 25.598 -9.567 -40.226 1.00 41.88 103 TYR A O 1
#

pLDDT: mean 70.42, std 12.34, range [41.88, 87.62]

Organism: NCBI:txid1033008